Protein AF-V6AQ82-F1 (afdb_monomer_lite)

pLDDT: mean 84.29, std 7.42, range [42.88, 92.75]

Secondary structure (DSSP, 8-state):
--HHHHHHHHHHHHH---TT-EEEHHHHHHHHHHTT-S-TT--HHHHHHHHHHHHHTTSEEEEEEETTEEEEEESS-EEEEE-TTT--EEEEETTS-SB-TTT--B-

Radius of gyration: 13.46 Å; chains: 1; bounding box: 39×24×34 Å

Structure (mmCIF, N/CA/C/O backbone):
data_AF-V6AQ82-F1
#
_entry.id   AF-V6AQ82-F1
#
loop_
_atom_site.group_PDB
_atom_site.id
_atom_site.type_symbol
_atom_site.label_atom_id
_atom_site.label_alt_id
_atom_site.label_comp_id
_atom_site.label_asym_id
_atom_site.label_entity_id
_atom_site.label_seq_id
_atom_site.pdbx_PDB_ins_code
_atom_site.Cartn_x
_atom_site.Cartn_y
_atom_site.Cartn_z
_atom_site.occupancy
_atom_site.B_iso_or_equiv
_atom_site.auth_seq_id
_atom_site.auth_comp_id
_atom_site.auth_asym_id
_atom_site.auth_atom_id
_atom_site.pdbx_PDB_model_num
ATOM 1 N N . MET A 1 1 ? -8.302 13.861 -3.365 1.00 42.88 1 MET A N 1
ATOM 2 C CA . MET A 1 1 ? -7.414 12.894 -2.689 1.00 42.88 1 MET A CA 1
ATOM 3 C C . MET A 1 1 ? -7.508 11.600 -3.473 1.00 42.88 1 MET A C 1
ATOM 5 O O . MET A 1 1 ? -8.615 11.141 -3.716 1.00 42.88 1 MET A O 1
ATOM 9 N N . SER A 1 2 ? -6.384 11.170 -4.040 1.00 53.75 2 SER A N 1
ATOM 10 C CA . SER A 1 2 ? -6.288 10.274 -5.198 1.00 53.75 2 SER A CA 1
ATOM 11 C C . SER A 1 2 ? -6.778 8.855 -4.911 1.00 53.75 2 SER A C 1
ATOM 13 O O . SER A 1 2 ? -6.242 8.185 -4.030 1.00 53.75 2 SER A O 1
ATOM 15 N N . ASP A 1 3 ? -7.733 8.396 -5.721 1.00 67.88 3 ASP A N 1
ATOM 16 C CA . ASP A 1 3 ? -8.268 7.026 -5.795 1.00 67.88 3 ASP A CA 1
ATOM 17 C C . ASP A 1 3 ? -7.173 5.940 -5.719 1.00 67.88 3 ASP A C 1
ATOM 19 O O . ASP A 1 3 ? -7.315 4.918 -5.050 1.00 67.88 3 ASP A O 1
ATOM 23 N N . LEU A 1 4 ? -6.009 6.233 -6.297 1.00 80.19 4 LEU A N 1
ATOM 24 C CA . LEU A 1 4 ? -4.859 5.343 -6.374 1.00 80.19 4 LEU A CA 1
ATOM 25 C C . LEU A 1 4 ? -4.312 4.865 -5.020 1.00 80.19 4 LEU A C 1
ATOM 27 O O . LEU A 1 4 ? -4.017 3.684 -4.855 1.00 80.19 4 LEU A O 1
ATOM 31 N N . SER A 1 5 ? -4.216 5.741 -4.016 1.00 79.25 5 SER A N 1
ATOM 32 C CA . SER A 1 5 ? -3.727 5.343 -2.687 1.00 79.25 5 SER A CA 1
ATOM 33 C C . SER A 1 5 ? -4.666 4.332 -2.022 1.00 79.25 5 SER A C 1
ATOM 35 O O . SER A 1 5 ? -4.207 3.430 -1.326 1.00 79.25 5 SER A O 1
ATOM 37 N N . ASN A 1 6 ? -5.973 4.430 -2.278 1.00 79.56 6 ASN A N 1
ATOM 38 C CA . ASN A 1 6 ? -6.950 3.466 -1.776 1.00 79.56 6 ASN A CA 1
ATOM 39 C C . ASN A 1 6 ? -6.871 2.133 -2.520 1.00 79.56 6 ASN A C 1
ATOM 41 O O . ASN A 1 6 ? -7.001 1.077 -1.905 1.00 79.56 6 ASN A O 1
ATOM 45 N N . GLN A 1 7 ? -6.620 2.169 -3.827 1.00 86.00 7 GLN A N 1
ATOM 46 C CA . GLN A 1 7 ? -6.409 0.959 -4.616 1.00 86.00 7 GLN A CA 1
ATOM 47 C C . GLN A 1 7 ? -5.142 0.211 -4.181 1.00 86.00 7 GLN A C 1
ATOM 49 O O . GLN A 1 7 ? -5.185 -1.007 -4.013 1.00 86.00 7 GLN A O 1
ATOM 54 N N . ILE A 1 8 ? -4.047 0.931 -3.910 1.00 87.50 8 ILE A N 1
ATOM 55 C CA . ILE A 1 8 ? -2.831 0.354 -3.319 1.00 87.50 8 ILE A CA 1
ATOM 56 C C . ILE A 1 8 ? -3.166 -0.310 -1.980 1.00 87.50 8 ILE A C 1
ATOM 58 O O . ILE A 1 8 ? -2.852 -1.481 -1.778 1.00 87.50 8 ILE A O 1
ATOM 62 N N . ARG A 1 9 ? -3.867 0.405 -1.088 1.00 86.88 9 ARG A N 1
ATOM 63 C CA . ARG A 1 9 ? -4.301 -0.129 0.212 1.00 86.88 9 ARG A CA 1
ATOM 64 C C . ARG A 1 9 ? -5.133 -1.406 0.072 1.00 86.88 9 ARG A C 1
ATOM 66 O O . ARG A 1 9 ? -4.905 -2.359 0.811 1.00 86.88 9 ARG A O 1
ATOM 73 N N . LYS A 1 10 ? -6.046 -1.448 -0.899 1.00 88.25 10 LYS A N 1
ATOM 74 C CA . LYS A 1 10 ? -6.860 -2.629 -1.202 1.00 88.25 10 LYS A CA 1
ATOM 75 C C . LYS A 1 10 ? -6.004 -3.817 -1.644 1.00 88.25 10 LYS A C 1
ATOM 77 O O . LYS A 1 10 ? -6.172 -4.908 -1.117 1.00 88.25 10 LYS A O 1
ATOM 82 N N . ILE A 1 11 ? -5.065 -3.611 -2.569 1.00 89.62 11 ILE A N 1
ATOM 83 C CA . ILE A 1 11 ? -4.166 -4.675 -3.045 1.00 89.62 11 ILE A CA 1
ATOM 84 C C . ILE A 1 11 ? -3.308 -5.213 -1.898 1.00 89.62 11 ILE A C 1
ATOM 86 O O . ILE A 1 11 ? -3.145 -6.426 -1.769 1.00 89.62 11 ILE A O 1
ATOM 90 N N . ILE A 1 12 ? -2.792 -4.322 -1.049 1.00 88.62 12 ILE A N 1
ATOM 91 C CA . ILE A 1 12 ? -2.019 -4.709 0.133 1.00 88.62 12 ILE A CA 1
ATOM 92 C C . ILE A 1 12 ? -2.887 -5.534 1.088 1.00 88.62 12 ILE A C 1
ATOM 94 O O . ILE A 1 12 ? -2.445 -6.582 1.540 1.00 88.62 12 ILE A O 1
ATOM 98 N N . PHE A 1 13 ? -4.136 -5.142 1.337 1.00 89.12 13 PHE A N 1
ATOM 99 C CA . PHE A 1 13 ? -5.058 -5.932 2.158 1.00 89.12 13 PHE A CA 1
ATOM 100 C C . PHE A 1 13 ? -5.427 -7.292 1.533 1.00 89.12 13 PHE A C 1
ATOM 102 O O . PHE A 1 13 ? -5.594 -8.281 2.238 1.00 89.12 13 PHE A O 1
ATOM 109 N N . GLU A 1 14 ? -5.547 -7.390 0.212 1.00 88.62 14 GLU A N 1
ATOM 110 C CA . GLU A 1 14 ? -5.935 -8.650 -0.435 1.00 88.62 14 GLU A CA 1
ATOM 111 C C . GLU A 1 14 ? -4.765 -9.637 -0.579 1.00 88.62 14 GLU A C 1
ATOM 113 O O . GLU A 1 14 ? -4.972 -10.848 -0.498 1.00 88.62 14 GLU A O 1
ATOM 118 N N . LYS A 1 15 ? -3.538 -9.147 -0.807 1.00 88.62 15 LYS A N 1
ATOM 119 C CA . LYS A 1 15 ? -2.364 -9.989 -1.114 1.00 88.62 15 LYS A CA 1
ATOM 120 C C . LYS A 1 15 ? -1.280 -9.997 -0.038 1.00 88.62 15 LYS A C 1
ATOM 122 O O . LYS A 1 15 ? -0.541 -10.972 0.051 1.00 88.62 15 LYS A O 1
ATOM 127 N N . TYR A 1 16 ? -1.175 -8.933 0.751 1.00 87.50 16 TYR A N 1
ATOM 128 C CA . TYR A 1 16 ? -0.030 -8.648 1.622 1.00 87.50 16 TYR A CA 1
ATOM 129 C C . TYR A 1 16 ? -0.439 -8.267 3.050 1.00 87.50 16 TYR A C 1
ATOM 131 O O . TYR A 1 16 ? 0.322 -7.607 3.750 1.00 87.50 16 TYR A O 1
ATOM 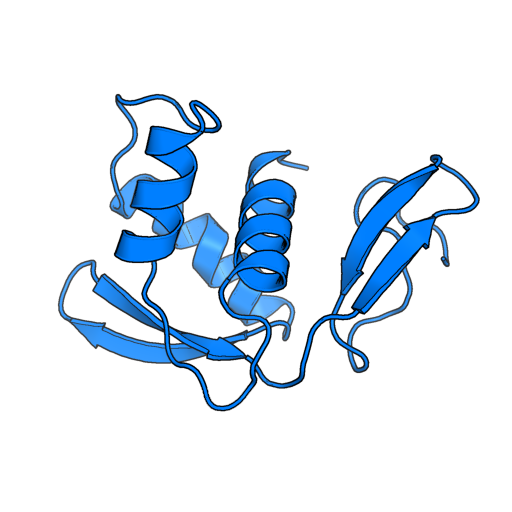139 N N . ASN A 1 17 ? -1.622 -8.693 3.506 1.00 87.75 17 ASN A N 1
ATOM 140 C CA . ASN A 1 17 ? -2.158 -8.358 4.833 1.00 87.75 17 ASN A CA 1
ATOM 141 C C . ASN A 1 17 ? -1.474 -9.076 6.006 1.00 87.75 17 ASN A C 1
ATOM 143 O O . ASN A 1 17 ? -1.986 -9.100 7.124 1.00 87.75 17 ASN A O 1
ATOM 147 N N . ASP A 1 18 ? -0.340 -9.711 5.747 1.00 86.44 18 ASP A N 1
ATOM 148 C CA . ASP A 1 18 ? 0.444 -10.398 6.752 1.00 86.44 18 ASP A CA 1
ATOM 149 C C . ASP A 1 18 ? 1.628 -9.502 7.137 1.00 86.44 18 ASP A C 1
ATOM 151 O O . ASP A 1 18 ? 2.446 -9.175 6.269 1.00 86.44 18 ASP A O 1
ATOM 155 N N . PRO A 1 19 ? 1.751 -9.101 8.417 1.00 84.31 19 PRO A N 1
ATOM 156 C CA . PRO A 1 19 ? 2.852 -8.282 8.876 1.00 84.31 19 PRO A CA 1
ATOM 157 C C . PRO A 1 19 ? 4.195 -8.950 8.656 1.00 84.31 19 PRO A C 1
ATOM 159 O O . PRO A 1 19 ? 5.149 -8.204 8.545 1.00 84.31 19 PRO A O 1
ATOM 162 N N . ASP A 1 20 ? 4.314 -10.277 8.553 1.00 85.88 20 ASP A N 1
ATOM 163 C CA . ASP A 1 20 ? 5.578 -10.961 8.262 1.00 85.88 20 ASP A CA 1
ATOM 164 C C . ASP A 1 20 ? 5.912 -11.074 6.777 1.00 85.88 20 ASP A C 1
ATOM 166 O O . ASP A 1 20 ? 7.073 -11.315 6.419 1.00 85.88 20 ASP A O 1
ATOM 170 N N . THR A 1 21 ? 4.942 -10.797 5.909 1.00 89.50 21 THR A N 1
ATOM 171 C CA . THR A 1 21 ? 5.163 -10.754 4.469 1.00 89.50 21 THR A CA 1
ATOM 172 C C . THR A 1 21 ? 5.804 -9.428 4.071 1.00 89.50 21 THR A C 1
ATOM 174 O O . THR A 1 21 ? 5.365 -8.338 4.436 1.00 89.50 21 THR A O 1
ATOM 177 N N . ARG A 1 22 ? 6.881 -9.528 3.292 1.00 90.62 22 ARG A N 1
ATOM 178 C CA . ARG A 1 22 ? 7.506 -8.392 2.612 1.00 90.62 22 ARG A CA 1
ATOM 179 C C . ARG A 1 22 ? 7.022 -8.348 1.172 1.00 90.62 22 ARG A C 1
ATOM 181 O O . ARG A 1 22 ? 6.900 -9.398 0.546 1.00 90.62 22 ARG A O 1
ATOM 188 N N . PHE A 1 23 ? 6.811 -7.151 0.657 1.00 92.19 23 PHE A N 1
ATOM 189 C CA . PHE A 1 23 ? 6.382 -6.917 -0.719 1.00 92.19 23 PHE A CA 1
ATOM 190 C C . PHE A 1 23 ? 7.133 -5.732 -1.302 1.00 92.19 23 PHE A C 1
ATOM 192 O O . PHE A 1 23 ? 7.750 -4.968 -0.557 1.00 92.19 23 PHE A O 1
ATOM 199 N N . THR A 1 24 ? 7.106 -5.578 -2.621 1.00 92.19 24 THR A N 1
ATOM 200 C CA . THR A 1 24 ? 7.727 -4.424 -3.280 1.00 92.19 24 THR A CA 1
ATOM 201 C C . THR A 1 24 ? 6.697 -3.522 -3.938 1.00 92.19 24 THR A C 1
ATOM 203 O O . THR A 1 24 ? 5.592 -3.954 -4.278 1.00 92.19 24 THR A O 1
ATOM 206 N N . ASN A 1 25 ? 7.061 -2.254 -4.135 1.00 91.19 25 ASN A N 1
ATOM 207 C CA . ASN A 1 25 ? 6.291 -1.354 -4.996 1.00 91.19 25 ASN A CA 1
ATOM 208 C C . ASN A 1 25 ? 6.099 -1.945 -6.399 1.00 91.19 25 ASN A C 1
ATOM 210 O O . ASN A 1 25 ? 5.005 -1.815 -6.936 1.00 91.19 25 ASN A O 1
ATOM 214 N N . ASP A 1 26 ? 7.101 -2.630 -6.961 1.00 90.25 26 ASP A N 1
ATOM 215 C CA . ASP A 1 26 ? 6.998 -3.278 -8.276 1.00 90.25 26 ASP A CA 1
ATOM 216 C C . ASP A 1 26 ? 5.874 -4.316 -8.335 1.00 90.25 26 ASP A C 1
ATOM 218 O O . ASP A 1 26 ? 5.089 -4.329 -9.282 1.00 90.25 26 ASP A O 1
ATOM 222 N N . GLU A 1 27 ? 5.758 -5.178 -7.320 1.00 91.50 27 GLU A N 1
ATOM 223 C CA . GLU A 1 27 ? 4.703 -6.192 -7.291 1.00 91.50 27 GLU A CA 1
ATOM 224 C C . GLU A 1 27 ? 3.314 -5.551 -7.185 1.00 91.50 27 GLU A C 1
ATOM 226 O O . GLU A 1 27 ? 2.391 -5.922 -7.914 1.00 91.50 27 GLU A O 1
ATOM 231 N N . VAL A 1 28 ? 3.165 -4.551 -6.311 1.00 91.38 28 VAL A N 1
ATOM 232 C CA . VAL A 1 28 ? 1.907 -3.807 -6.162 1.00 91.38 28 VAL A CA 1
ATOM 233 C C . VAL A 1 28 ? 1.564 -3.069 -7.457 1.00 91.38 28 VAL A C 1
ATOM 235 O O . VAL A 1 28 ? 0.415 -3.098 -7.902 1.00 91.38 28 VAL A O 1
ATOM 238 N N . PHE A 1 29 ? 2.554 -2.448 -8.095 1.00 90.19 29 PHE A N 1
ATOM 239 C CA . PHE A 1 29 ? 2.388 -1.726 -9.348 1.00 90.19 29 PHE A CA 1
ATOM 240 C C . PHE A 1 29 ? 2.011 -2.650 -10.506 1.00 90.19 29 PHE A C 1
ATOM 242 O O . PHE A 1 29 ? 1.092 -2.343 -11.264 1.00 90.19 29 PHE A O 1
ATOM 249 N N . ALA A 1 30 ? 2.626 -3.830 -10.592 1.00 90.19 30 ALA A N 1
ATOM 250 C CA . ALA A 1 30 ? 2.254 -4.846 -11.567 1.00 90.19 30 ALA A CA 1
ATOM 251 C C . ALA A 1 30 ? 0.789 -5.278 -11.397 1.00 90.19 30 ALA A C 1
ATOM 253 O O . ALA A 1 30 ? 0.067 -5.406 -12.386 1.00 90.19 30 ALA A O 1
ATOM 254 N N . VAL A 1 31 ? 0.314 -5.448 -10.158 1.00 90.44 31 VAL A N 1
ATOM 255 C CA . VAL A 1 31 ? -1.097 -5.773 -9.885 1.00 90.44 31 VAL A CA 1
ATOM 256 C C . VAL A 1 31 ? -2.022 -4.611 -10.266 1.00 90.44 31 VAL A C 1
ATOM 258 O O . VAL A 1 31 ? -3.075 -4.844 -10.861 1.00 90.44 31 VAL A O 1
ATOM 261 N N . LEU A 1 32 ? -1.636 -3.361 -9.989 1.00 89.25 32 LEU A N 1
ATOM 262 C CA . LEU A 1 32 ? -2.390 -2.179 -10.425 1.00 89.25 32 LEU A CA 1
ATOM 263 C C . LEU A 1 32 ? -2.524 -2.131 -11.956 1.00 89.25 32 LEU A C 1
ATOM 265 O O . LEU A 1 32 ? -3.625 -1.939 -12.477 1.00 89.25 32 LEU A O 1
ATOM 269 N N . GLN A 1 33 ? -1.429 -2.355 -12.685 1.00 87.94 33 GLN A N 1
ATOM 270 C CA . GLN A 1 33 ? -1.439 -2.381 -14.149 1.00 87.94 33 GLN A CA 1
ATOM 271 C C . GLN A 1 33 ? -2.281 -3.540 -14.700 1.00 87.94 33 GLN A C 1
ATOM 273 O O . GLN A 1 33 ? -3.050 -3.350 -15.643 1.00 87.94 33 GLN A O 1
ATOM 278 N N . GLN A 1 34 ? -2.180 -4.733 -14.103 1.00 87.50 34 GLN A N 1
ATOM 279 C CA . GLN A 1 34 ? -2.978 -5.903 -14.492 1.00 87.50 34 GLN A CA 1
ATOM 280 C C . GLN A 1 34 ? -4.479 -5.663 -14.315 1.00 87.50 34 GLN A C 1
ATOM 282 O O . GLN A 1 34 ? -5.274 -6.075 -15.159 1.00 87.50 34 GLN A O 1
ATOM 287 N N . ASN A 1 35 ? -4.862 -4.950 -13.257 1.00 85.94 35 ASN A N 1
ATOM 288 C CA . ASN A 1 35 ? -6.253 -4.612 -12.977 1.00 85.94 35 ASN A CA 1
ATOM 289 C C . ASN A 1 35 ? -6.759 -3.384 -13.768 1.00 85.94 35 ASN A C 1
ATOM 291 O O . ASN A 1 35 ? -7.897 -2.971 -13.559 1.00 85.94 35 ASN A O 1
ATOM 295 N N . ASN A 1 36 ? -5.949 -2.805 -14.672 1.00 84.00 36 ASN A N 1
ATOM 296 C CA . ASN A 1 36 ? -6.224 -1.542 -15.386 1.00 84.00 36 ASN A CA 1
ATOM 297 C C . ASN A 1 36 ? -6.650 -0.399 -14.444 1.00 84.00 36 ASN A C 1
ATOM 299 O O . ASN A 1 36 ? -7.498 0.427 -14.777 1.00 84.00 36 ASN A O 1
ATOM 303 N N . LEU A 1 37 ? -6.075 -0.394 -13.244 1.00 82.69 37 LEU A N 1
ATOM 304 C CA . LEU A 1 37 ? -6.342 0.569 -12.180 1.00 82.69 37 LEU A CA 1
ATOM 305 C C . LEU A 1 37 ? -5.478 1.835 -12.308 1.00 82.69 37 LEU A C 1
ATOM 307 O O . LEU A 1 37 ? -5.833 2.900 -11.807 1.00 82.69 37 LEU A O 1
ATOM 311 N N . VAL A 1 38 ? -4.367 1.712 -13.033 1.00 82.94 38 VAL A N 1
ATOM 312 C CA . VAL A 1 38 ? -3.437 2.781 -13.400 1.00 82.94 38 VAL A CA 1
ATOM 313 C C . VAL A 1 38 ? -3.229 2.794 -14.907 1.00 82.94 38 VAL A C 1
ATOM 315 O O . VAL A 1 38 ? -3.383 1.767 -15.576 1.00 82.94 38 VAL A O 1
ATOM 318 N N . ASP A 1 39 ? -2.858 3.955 -15.444 1.00 80.56 39 ASP A N 1
ATOM 319 C CA . ASP A 1 39 ? -2.464 4.062 -16.843 1.00 80.56 39 ASP A CA 1
ATOM 320 C C . ASP A 1 39 ? -1.176 3.258 -17.092 1.00 80.56 39 ASP A C 1
ATOM 322 O O . ASP A 1 39 ? -0.242 3.283 -16.291 1.00 80.56 39 ASP A O 1
ATOM 326 N N . LYS A 1 40 ? -1.117 2.538 -18.215 1.00 78.00 40 LYS A N 1
ATOM 327 C CA . LYS A 1 40 ? 0.058 1.736 -18.597 1.00 78.00 40 LYS A CA 1
ATOM 328 C C . LYS A 1 40 ? 1.269 2.593 -18.969 1.00 78.00 40 LYS A C 1
ATOM 330 O O . LYS A 1 40 ? 2.362 2.052 -19.094 1.00 78.00 40 LYS A O 1
ATOM 335 N N . SER A 1 41 ? 1.067 3.891 -19.186 1.00 82.94 41 SER A N 1
ATOM 336 C CA . SER A 1 41 ? 2.136 4.866 -19.404 1.00 82.94 41 SER A CA 1
ATOM 337 C C . SER A 1 41 ? 2.861 5.273 -18.123 1.00 82.94 41 SER A C 1
ATOM 339 O O . SER A 1 41 ? 3.967 5.798 -18.225 1.00 82.94 41 SER A O 1
ATOM 341 N N . LEU A 1 42 ? 2.273 5.021 -16.946 1.00 84.88 42 LEU A N 1
ATOM 342 C CA . LEU A 1 42 ? 2.929 5.300 -15.673 1.00 84.88 42 LEU A CA 1
ATOM 343 C C . LEU A 1 42 ? 4.115 4.361 -15.476 1.00 84.88 42 LEU A C 1
ATOM 345 O O . LEU A 1 42 ? 4.072 3.181 -15.845 1.00 84.88 42 LEU A O 1
ATOM 349 N N . ILE A 1 43 ? 5.157 4.892 -14.854 1.00 87.31 43 ILE A N 1
ATOM 350 C CA . ILE A 1 43 ? 6.325 4.133 -14.422 1.00 87.31 43 ILE A CA 1
ATOM 351 C C . ILE A 1 43 ? 6.392 4.098 -12.897 1.00 87.31 43 ILE A C 1
ATOM 353 O O . ILE A 1 43 ? 5.679 4.818 -12.200 1.00 87.31 43 ILE A O 1
ATOM 357 N N . ILE A 1 44 ? 7.250 3.231 -12.365 1.00 85.75 44 ILE A N 1
ATOM 358 C CA . ILE A 1 44 ? 7.399 3.061 -10.917 1.00 85.75 44 ILE A CA 1
ATOM 359 C C . ILE A 1 44 ? 7.813 4.366 -10.213 1.00 85.75 44 ILE A C 1
ATOM 361 O O . ILE A 1 44 ? 7.371 4.616 -9.094 1.00 85.75 44 ILE A O 1
ATOM 365 N N . ASP A 1 45 ? 8.570 5.227 -10.897 1.00 85.56 45 ASP A N 1
ATOM 366 C CA . ASP A 1 45 ? 9.006 6.531 -10.383 1.00 85.56 45 ASP A CA 1
ATOM 367 C C . ASP A 1 45 ? 7.817 7.471 -10.125 1.00 85.56 45 ASP A C 1
ATOM 369 O O . ASP A 1 45 ? 7.797 8.194 -9.133 1.00 85.56 45 ASP A O 1
ATOM 373 N N . ASP A 1 46 ? 6.767 7.409 -10.953 1.00 86.31 46 ASP A N 1
ATOM 374 C CA . ASP A 1 46 ? 5.540 8.191 -10.734 1.00 86.31 46 ASP A CA 1
ATOM 375 C C . ASP A 1 46 ? 4.776 7.716 -9.486 1.00 86.31 46 ASP A C 1
ATOM 377 O O . ASP A 1 46 ? 3.983 8.452 -8.894 1.00 86.31 46 ASP A O 1
ATOM 381 N N . MET A 1 47 ? 5.004 6.465 -9.081 1.00 86.25 47 MET A N 1
ATOM 382 C CA . MET A 1 47 ? 4.322 5.821 -7.964 1.00 86.25 47 MET A CA 1
ATOM 383 C C . MET A 1 47 ? 5.046 6.006 -6.632 1.00 86.25 47 MET A C 1
ATOM 385 O O . MET A 1 47 ? 4.407 5.896 -5.583 1.00 86.25 47 MET A O 1
ATOM 389 N N . GLU A 1 48 ? 6.347 6.295 -6.651 1.00 86.06 48 GLU A N 1
ATOM 390 C CA . GLU A 1 48 ? 7.174 6.531 -5.463 1.00 86.06 48 GLU A CA 1
ATOM 391 C C . GLU A 1 48 ? 6.511 7.480 -4.442 1.00 86.06 48 GLU A C 1
ATOM 393 O O . GLU A 1 48 ? 6.290 7.046 -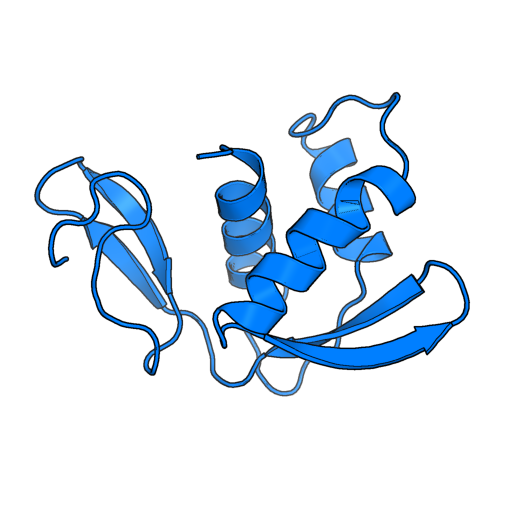3.305 1.00 86.06 48 GLU A O 1
ATOM 398 N N . PRO A 1 49 ? 6.035 8.691 -4.812 1.00 87.50 49 PRO A N 1
ATOM 399 C CA . PRO A 1 49 ? 5.385 9.587 -3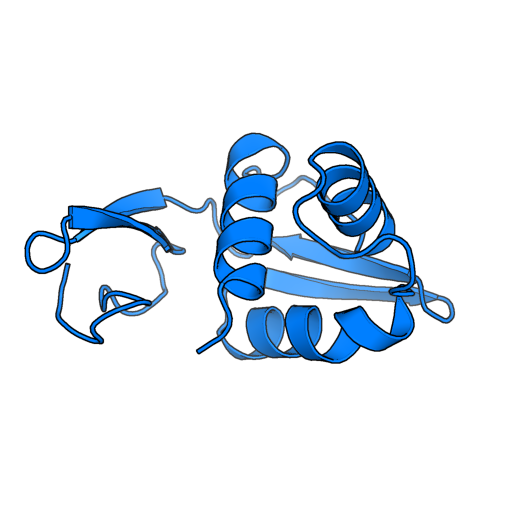.853 1.00 87.50 49 PRO A CA 1
ATOM 400 C C . PRO A 1 49 ? 4.101 9.000 -3.247 1.00 87.50 49 PRO A C 1
ATOM 402 O O . PRO A 1 49 ? 3.724 9.344 -2.124 1.00 87.50 49 PRO A O 1
ATOM 405 N N . HIS A 1 50 ? 3.399 8.097 -3.939 1.00 87.38 50 HIS A N 1
ATOM 406 C CA . HIS A 1 50 ? 2.226 7.427 -3.374 1.00 87.38 50 HIS A CA 1
ATOM 407 C C . HIS A 1 50 ? 2.617 6.426 -2.281 1.00 87.38 50 HIS A C 1
ATOM 409 O O . HIS A 1 50 ? 1.964 6.387 -1.236 1.00 87.38 50 HIS A O 1
ATOM 415 N N . PHE A 1 51 ? 3.683 5.650 -2.491 1.00 87.94 51 PHE A N 1
ATOM 416 C CA . PHE A 1 51 ? 4.193 4.712 -1.489 1.00 87.94 51 PHE A CA 1
ATOM 417 C C . PHE A 1 51 ? 4.831 5.435 -0.295 1.00 87.94 51 PHE A C 1
ATOM 419 O O . PHE A 1 51 ? 4.598 5.042 0.851 1.00 87.94 51 PHE A O 1
ATOM 426 N N . GLU A 1 52 ? 5.555 6.530 -0.526 1.00 87.12 52 GLU A N 1
ATOM 427 C CA . GLU A 1 52 ? 6.113 7.367 0.543 1.00 87.12 52 GLU A CA 1
ATOM 428 C C . GLU A 1 52 ? 5.029 7.981 1.433 1.00 87.12 52 GLU A C 1
ATOM 430 O O . GLU A 1 52 ? 5.161 7.990 2.660 1.00 87.12 52 GLU A O 1
ATOM 435 N N . ASN A 1 53 ? 3.920 8.436 0.842 1.00 86.44 53 ASN A N 1
ATOM 436 C CA . ASN A 1 53 ? 2.779 8.952 1.599 1.00 86.44 53 ASN A CA 1
ATOM 437 C C . ASN A 1 53 ? 2.138 7.872 2.487 1.00 86.44 53 ASN A C 1
ATOM 439 O O . ASN A 1 53 ? 1.767 8.154 3.625 1.00 86.44 53 ASN A O 1
ATOM 443 N N . LEU A 1 54 ? 2.040 6.628 2.003 1.00 85.88 54 LEU A N 1
ATOM 444 C CA . LEU A 1 54 ? 1.543 5.495 2.796 1.00 85.88 54 LEU A CA 1
ATOM 445 C C . LEU A 1 54 ? 2.513 5.099 3.920 1.00 85.88 54 LEU A C 1
ATOM 447 O O . LEU A 1 54 ? 2.081 4.680 4.993 1.00 85.88 54 LEU A O 1
ATOM 451 N N . CYS A 1 55 ? 3.820 5.261 3.705 1.00 87.00 55 CYS A N 1
ATOM 452 C CA . CYS A 1 55 ? 4.802 5.073 4.771 1.00 87.00 55 CYS A CA 1
ATOM 453 C C . CYS A 1 55 ? 4.699 6.178 5.826 1.00 87.00 55 CYS A C 1
ATOM 455 O O . CYS A 1 55 ? 4.679 5.904 7.024 1.00 87.00 55 CYS A O 1
ATOM 457 N N . SER A 1 56 ? 4.566 7.426 5.375 1.00 83.56 56 SER A N 1
ATOM 458 C CA . SER A 1 56 ? 4.401 8.601 6.234 1.00 83.56 56 SER A CA 1
ATOM 459 C C . SER A 1 56 ? 3.107 8.561 7.049 1.00 83.56 56 SER A C 1
ATOM 461 O O . SER A 1 56 ? 3.068 9.112 8.146 1.00 83.56 56 SER A O 1
ATOM 463 N N . SER A 1 57 ? 2.060 7.881 6.562 1.00 79.75 57 SER A N 1
ATOM 464 C CA . SER A 1 57 ? 0.815 7.684 7.318 1.00 79.75 57 SER A CA 1
ATOM 465 C C . SER A 1 57 ? 0.925 6.630 8.426 1.00 79.75 57 SER A C 1
ATOM 467 O O . SER A 1 57 ? -0.027 6.443 9.177 1.00 79.75 57 SER A O 1
ATOM 469 N N . GLY A 1 58 ? 2.057 5.925 8.536 1.00 81.19 58 GLY A N 1
ATOM 470 C CA . GLY A 1 58 ? 2.259 4.873 9.535 1.00 81.19 58 GLY A CA 1
ATOM 471 C C . GLY A 1 58 ? 1.568 3.546 9.204 1.00 81.19 58 GLY A C 1
ATOM 472 O O . GLY A 1 58 ? 1.500 2.662 10.053 1.00 81.19 58 GLY A O 1
ATOM 473 N N . MET A 1 59 ? 1.068 3.375 7.977 1.00 84.25 59 MET A N 1
ATOM 474 C CA . MET A 1 59 ? 0.433 2.129 7.533 1.00 84.25 59 MET A CA 1
ATOM 475 C C . MET A 1 59 ? 1.467 1.017 7.302 1.00 84.25 59 MET A C 1
ATOM 477 O O . MET A 1 59 ? 1.286 -0.135 7.701 1.00 84.25 59 MET A O 1
ATOM 481 N N . MET A 1 60 ? 2.571 1.363 6.646 1.00 88.75 60 MET A N 1
ATOM 482 C CA . MET A 1 60 ? 3.650 0.444 6.297 1.00 88.75 60 MET A CA 1
ATOM 483 C C . MET A 1 60 ? 4.998 1.125 6.490 1.00 88.75 60 MET A C 1
ATOM 485 O O . MET A 1 60 ? 5.076 2.342 6.631 1.00 88.75 60 MET A O 1
ATOM 489 N N . ARG A 1 61 ? 6.074 0.347 6.482 1.00 89.62 61 ARG A N 1
ATOM 490 C CA . ARG A 1 61 ? 7.436 0.880 6.506 1.00 89.62 61 ARG A CA 1
ATOM 491 C C . ARG A 1 61 ? 8.233 0.371 5.332 1.00 89.62 61 ARG A C 1
ATOM 493 O O . ARG A 1 61 ? 8.132 -0.802 4.972 1.00 89.62 61 ARG A O 1
ATOM 500 N N . ASN A 1 62 ? 9.079 1.243 4.809 1.00 91.25 62 ASN A N 1
ATOM 501 C CA . ASN A 1 62 ? 10.163 0.839 3.938 1.00 91.25 62 ASN A CA 1
ATOM 502 C C . ASN A 1 62 ? 11.228 0.109 4.779 1.00 91.25 62 ASN A C 1
ATOM 504 O O . ASN A 1 62 ? 11.663 0.614 5.815 1.00 91.25 62 ASN A O 1
ATOM 508 N N . ILE A 1 63 ? 11.592 -1.107 4.370 1.00 91.00 63 ILE A N 1
ATOM 509 C CA . ILE A 1 63 ? 12.619 -1.930 5.026 1.00 91.00 63 ILE A CA 1
ATOM 510 C C . ILE A 1 63 ? 13.932 -1.971 4.238 1.00 91.00 63 ILE A C 1
ATOM 512 O O . ILE A 1 63 ? 14.969 -2.299 4.811 1.00 91.00 63 ILE A O 1
ATOM 516 N N . ALA A 1 64 ? 13.884 -1.686 2.937 1.00 90.81 64 ALA A N 1
ATOM 517 C CA . ALA A 1 64 ? 15.035 -1.630 2.050 1.00 90.81 64 ALA A CA 1
ATOM 518 C C . ALA A 1 64 ? 14.663 -0.908 0.747 1.00 90.81 64 ALA A C 1
ATOM 520 O O . ALA A 1 64 ? 13.502 -0.891 0.338 1.00 90.81 64 ALA A O 1
ATOM 521 N N . GLN A 1 65 ? 15.669 -0.400 0.044 1.00 87.56 65 GLN A N 1
ATOM 522 C CA . GLN A 1 65 ? 15.534 0.163 -1.296 1.00 87.56 65 GLN A CA 1
ATOM 523 C C . GLN A 1 65 ? 16.742 -0.235 -2.147 1.00 87.56 65 GLN A C 1
ATOM 525 O O . GLN A 1 65 ? 17.865 -0.305 -1.648 1.00 87.56 65 GLN A O 1
ATOM 530 N N . ASN A 1 66 ? 16.506 -0.497 -3.429 1.00 89.06 66 ASN A N 1
ATOM 531 C CA . ASN A 1 66 ? 17.527 -0.748 -4.435 1.00 89.06 66 ASN A CA 1
ATOM 532 C C . ASN A 1 66 ? 17.079 -0.087 -5.739 1.00 89.06 66 ASN A C 1
ATOM 534 O O . ASN A 1 66 ? 16.162 -0.576 -6.397 1.00 89.06 66 ASN A O 1
ATOM 538 N N . PHE A 1 67 ? 17.722 1.026 -6.094 1.00 85.56 67 PHE A N 1
ATOM 539 C CA . PHE A 1 67 ? 17.258 1.925 -7.153 1.00 85.56 67 PHE A CA 1
ATOM 540 C C . PHE A 1 67 ? 15.801 2.354 -6.913 1.00 85.56 67 PHE A C 1
ATOM 542 O O . PHE A 1 67 ? 15.499 2.964 -5.887 1.00 85.56 67 PHE A O 1
ATOM 549 N N . THR A 1 68 ? 14.915 2.018 -7.844 1.00 85.19 68 THR A N 1
ATOM 550 C CA . THR A 1 68 ? 13.492 2.350 -7.829 1.00 85.19 68 THR A CA 1
ATOM 551 C C . THR A 1 68 ? 12.658 1.288 -7.109 1.00 85.19 68 THR A C 1
ATOM 553 O O . THR A 1 68 ? 11.537 1.564 -6.689 1.00 85.19 68 THR A O 1
ATOM 556 N N . THR A 1 69 ? 13.207 0.088 -6.890 1.00 89.75 69 THR A N 1
ATOM 557 C CA . THR A 1 69 ? 12.545 -0.973 -6.128 1.00 89.75 69 THR A CA 1
ATOM 558 C C . THR A 1 69 ? 12.6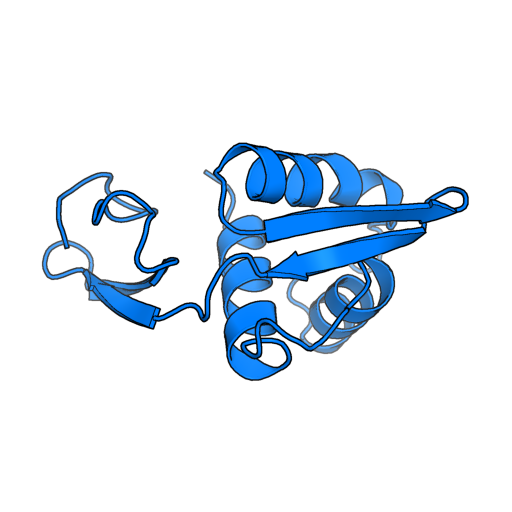58 -0.688 -4.636 1.00 89.75 69 THR A C 1
ATOM 560 O O . THR A 1 69 ? 13.750 -0.640 -4.063 1.00 89.75 69 THR A O 1
ATOM 563 N N . GLN A 1 70 ? 11.512 -0.556 -3.983 1.00 91.81 70 GLN A N 1
ATOM 564 C CA . GLN A 1 70 ? 11.387 -0.359 -2.546 1.00 91.81 70 GLN A CA 1
ATOM 565 C C . GLN A 1 70 ? 10.698 -1.577 -1.932 1.00 91.81 70 GLN A C 1
ATOM 567 O O . GLN A 1 70 ? 9.655 -2.020 -2.413 1.00 91.81 70 GLN A O 1
ATOM 572 N N . TRP A 1 71 ? 11.280 -2.124 -0.865 1.00 92.75 71 TRP A N 1
ATOM 573 C CA . TRP A 1 71 ? 10.681 -3.198 -0.081 1.00 92.75 71 TRP A CA 1
ATOM 574 C C . TRP A 1 71 ? 9.920 -2.614 1.093 1.00 92.75 71 TRP A C 1
ATOM 576 O O . TRP A 1 71 ? 10.462 -1.836 1.881 1.00 92.75 71 TRP A O 1
ATOM 586 N N . PHE A 1 72 ? 8.692 -3.079 1.260 1.00 92.38 72 PHE A N 1
ATOM 587 C CA . PHE A 1 72 ? 7.803 -2.683 2.332 1.00 92.38 72 PHE A CA 1
ATOM 588 C C . PHE A 1 72 ? 7.425 -3.871 3.203 1.00 92.38 72 PHE A C 1
ATOM 590 O O . PHE A 1 72 ? 7.414 -5.029 2.776 1.00 92.38 72 PHE A O 1
ATOM 597 N N . LYS A 1 73 ? 7.114 -3.553 4.456 1.00 91.94 73 LYS A N 1
ATOM 598 C CA . LYS A 1 73 ? 6.536 -4.469 5.437 1.00 91.94 73 LYS A CA 1
ATOM 599 C C . LYS A 1 73 ? 5.437 -3.715 6.180 1.00 91.94 73 LYS A C 1
ATOM 601 O O . LYS A 1 73 ? 5.635 -2.550 6.541 1.00 91.94 73 LYS A O 1
ATOM 606 N N . LEU A 1 74 ? 4.294 -4.356 6.400 1.00 90.50 74 LEU A N 1
ATOM 607 C CA . LEU A 1 74 ? 3.245 -3.778 7.238 1.00 90.50 74 LEU A CA 1
ATOM 608 C C . LEU A 1 74 ? 3.731 -3.666 8.689 1.00 90.50 74 LEU A C 1
ATOM 610 O O . LEU A 1 74 ? 4.537 -4.475 9.155 1.00 90.50 74 LEU A O 1
ATOM 614 N N . PHE A 1 75 ? 3.249 -2.650 9.403 1.00 85.62 75 PHE A N 1
ATOM 615 C CA . PHE A 1 75 ? 3.427 -2.593 10.857 1.00 85.62 75 PHE A CA 1
ATOM 616 C C . PHE A 1 75 ? 2.507 -3.593 11.551 1.00 85.62 75 PHE A C 1
ATOM 618 O O . PHE A 1 75 ? 2.939 -4.349 12.416 1.00 85.62 75 PHE A O 1
ATOM 625 N N . GLU A 1 76 ? 1.249 -3.601 11.1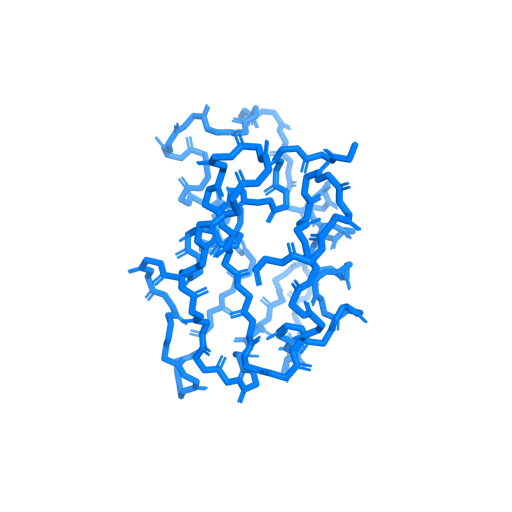26 1.00 87.88 76 GLU A N 1
ATOM 626 C CA . GLU A 1 76 ? 0.185 -4.452 11.631 1.00 87.88 76 GLU A CA 1
ATOM 627 C C . GLU A 1 76 ? -0.713 -4.870 10.459 1.00 87.88 76 GLU A C 1
ATOM 629 O O . GLU A 1 76 ? -0.755 -4.158 9.448 1.00 87.88 76 GLU A O 1
ATOM 634 N N . PRO A 1 77 ? -1.456 -5.985 10.580 1.00 87.69 77 PRO A N 1
ATOM 635 C CA . PRO A 1 77 ? -2.505 -6.313 9.628 1.00 87.69 77 PRO A CA 1
ATOM 636 C C . PRO A 1 77 ? -3.494 -5.150 9.490 1.00 87.69 77 PRO A C 1
ATOM 638 O O . PRO A 1 77 ? -3.900 -4.526 10.476 1.00 87.69 77 PRO A O 1
ATOM 641 N N . LEU A 1 78 ? -3.896 -4.885 8.258 1.00 88.31 78 LEU A N 1
ATOM 642 C CA . LEU A 1 78 ? -4.955 -3.954 7.918 1.00 88.31 78 LEU A CA 1
ATOM 643 C C . LEU A 1 78 ? -6.318 -4.592 8.203 1.00 88.31 78 LEU A C 1
ATOM 645 O O . LEU A 1 78 ? -6.536 -5.791 8.001 1.00 88.31 78 LEU A O 1
ATOM 649 N N . GLU A 1 79 ? -7.256 -3.755 8.625 1.00 86.06 79 GLU A N 1
ATOM 650 C CA . GLU A 1 79 ? -8.658 -4.094 8.809 1.00 86.06 79 GLU A CA 1
ATOM 651 C C . GLU A 1 79 ? -9.508 -3.384 7.759 1.00 86.06 79 GLU A C 1
ATOM 653 O O . GLU A 1 79 ? -9.336 -2.193 7.480 1.00 86.06 79 GLU A O 1
ATOM 658 N N . GLU A 1 80 ? -10.468 -4.116 7.201 1.00 87.12 80 GLU A N 1
ATOM 659 C CA . GLU A 1 80 ? -11.503 -3.535 6.361 1.00 87.12 80 GLU A CA 1
ATOM 660 C C . GLU A 1 80 ? -12.600 -2.931 7.248 1.00 87.12 80 GLU A C 1
ATOM 662 O O . GLU A 1 80 ? -13.320 -3.638 7.955 1.00 87.12 80 GLU A O 1
ATOM 667 N N . LYS A 1 81 ? -12.752 -1.607 7.191 1.00 84.69 81 LYS A N 1
ATOM 668 C CA . LYS A 1 81 ? -13.804 -0.865 7.888 1.00 84.69 81 LYS A CA 1
ATOM 669 C C . LYS A 1 81 ? -14.657 -0.095 6.891 1.00 84.69 81 LYS A C 1
ATOM 671 O O . LYS A 1 81 ? -14.170 0.720 6.103 1.00 84.69 81 LYS A O 1
ATOM 676 N N . LYS A 1 82 ? -15.967 -0.320 6.931 1.00 84.00 82 LYS A N 1
ATOM 677 C CA . LYS A 1 82 ? -16.917 0.402 6.083 1.00 84.00 82 LYS A CA 1
ATOM 678 C C . LYS A 1 82 ? -17.344 1.695 6.768 1.00 84.00 82 LYS A C 1
ATOM 680 O O . LYS A 1 82 ? -17.875 1.658 7.870 1.00 84.00 82 LYS A O 1
ATOM 685 N N . CYS A 1 83 ? -17.160 2.832 6.103 1.00 84.00 83 CYS A N 1
ATOM 686 C CA . CYS A 1 83 ? -17.590 4.112 6.656 1.00 84.00 83 CYS A CA 1
ATOM 687 C C . CYS A 1 83 ? -19.117 4.239 6.624 1.00 84.00 83 CYS A C 1
ATOM 689 O O . CYS A 1 83 ? -19.728 4.167 5.556 1.00 84.00 83 CYS A O 1
ATOM 691 N N . SER A 1 84 ? -19.724 4.526 7.775 1.00 83.31 84 SER A N 1
ATOM 692 C CA . SER A 1 84 ? -21.172 4.746 7.896 1.00 83.31 84 SER A CA 1
ATOM 693 C C . SER A 1 84 ? -21.667 5.997 7.154 1.00 83.31 84 SER A C 1
ATOM 695 O O . SER A 1 84 ? -22.832 6.069 6.778 1.00 83.31 84 SER A O 1
ATOM 697 N N . SER A 1 85 ? -20.793 6.983 6.918 1.00 84.19 85 SER A N 1
ATOM 698 C CA . SER A 1 85 ? -21.168 8.249 6.268 1.00 84.19 85 SER A CA 1
ATOM 699 C C . SER A 1 85 ? -21.142 8.203 4.741 1.00 84.19 85 SER A C 1
ATOM 701 O O . SER A 1 85 ? -22.027 8.769 4.109 1.00 84.19 85 SER A O 1
ATOM 703 N N . CYS A 1 86 ? -20.124 7.585 4.136 1.00 82.81 86 CYS A N 1
ATOM 704 C CA . CYS A 1 86 ? -19.981 7.529 2.674 1.00 82.81 86 CYS A CA 1
ATOM 705 C C . CYS A 1 86 ? -20.189 6.126 2.088 1.00 82.81 86 CYS A C 1
ATOM 707 O O . CYS A 1 86 ? -20.221 5.978 0.872 1.00 82.81 86 CYS A O 1
ATOM 709 N N . GLY A 1 87 ? -20.304 5.092 2.926 1.00 79.62 87 GLY A N 1
ATOM 710 C CA . GLY A 1 87 ? -20.483 3.705 2.494 1.00 79.62 87 GLY A CA 1
ATOM 711 C C . GLY A 1 87 ? -19.236 3.048 1.893 1.00 79.62 87 GLY A C 1
ATOM 712 O O . GLY A 1 87 ? -19.303 1.870 1.546 1.00 79.62 87 GLY A O 1
ATOM 713 N N . MET A 1 88 ? -18.115 3.769 1.787 1.00 81.69 88 MET A N 1
ATOM 714 C CA . MET A 1 88 ? -16.870 3.265 1.202 1.00 81.69 88 MET A CA 1
ATOM 715 C C . MET A 1 88 ? -16.125 2.331 2.159 1.00 81.69 88 MET A C 1
ATOM 717 O O . MET A 1 88 ? -16.139 2.525 3.380 1.00 81.69 88 MET A O 1
ATOM 721 N N . GLN A 1 89 ? -15.439 1.344 1.584 1.00 83.94 89 GLN A N 1
ATOM 722 C CA . GLN A 1 89 ? -14.500 0.477 2.292 1.00 83.94 89 GLN A CA 1
ATOM 723 C C . GLN A 1 89 ? -13.189 1.230 2.532 1.00 83.94 89 GLN A C 1
ATOM 725 O O . GLN A 1 89 ? -12.634 1.843 1.619 1.00 83.94 89 GLN A O 1
ATOM 730 N N . ASN A 1 90 ? -12.710 1.198 3.770 1.00 84.50 90 ASN A N 1
ATOM 731 C CA . ASN A 1 90 ? -11.435 1.764 4.182 1.00 84.50 90 ASN A CA 1
ATOM 732 C C . ASN A 1 90 ? -10.571 0.615 4.685 1.00 84.50 90 ASN A C 1
ATOM 734 O O . ASN A 1 90 ? -11.034 -0.200 5.477 1.00 84.50 90 ASN A O 1
ATOM 738 N N . PHE A 1 91 ? -9.326 0.575 4.233 1.00 86.50 91 PHE A N 1
ATOM 739 C CA . PHE A 1 91 ? -8.338 -0.394 4.687 1.00 86.50 91 PHE A CA 1
ATOM 740 C C . PHE A 1 91 ? -7.338 0.366 5.557 1.00 86.50 91 PHE A C 1
ATOM 742 O O . PHE A 1 91 ? -6.517 1.136 5.043 1.00 86.50 91 PHE A O 1
ATOM 749 N N . LEU A 1 92 ? -7.487 0.220 6.871 1.00 83.81 92 LEU A N 1
ATOM 750 C CA . LEU A 1 92 ? -6.735 0.962 7.885 1.00 83.81 92 LEU A CA 1
ATOM 751 C C . LEU A 1 92 ? -6.013 -0.016 8.803 1.00 83.81 92 LEU A C 1
ATOM 753 O O . LEU A 1 92 ? -6.546 -1.086 9.096 1.00 83.81 92 LEU A O 1
ATOM 757 N N . SER A 1 93 ? -4.828 0.346 9.286 1.00 79.31 93 SER A N 1
ATOM 758 C CA . SER A 1 93 ? -4.213 -0.407 10.384 1.00 79.31 93 SER A CA 1
ATOM 759 C C . SER A 1 93 ? -4.973 -0.157 11.696 1.00 79.31 93 SER A C 1
ATOM 761 O O . SER A 1 93 ? -5.691 0.836 11.839 1.00 79.31 93 SER A O 1
ATOM 763 N N . LYS A 1 94 ? -4.825 -1.048 12.683 1.00 73.88 94 LYS A N 1
ATOM 764 C CA . LYS A 1 94 ? -5.436 -0.865 14.017 1.00 73.88 94 LYS A CA 1
ATOM 765 C C . LYS A 1 94 ? -4.954 0.401 14.723 1.00 73.88 94 LYS A C 1
ATOM 767 O O . LYS A 1 94 ? -5.702 0.978 15.510 1.00 73.88 94 LYS A O 1
ATOM 772 N N . SER A 1 95 ? -3.717 0.796 14.441 1.00 67.88 95 SER A N 1
ATOM 773 C CA . SER A 1 95 ? -3.066 1.971 15.014 1.00 67.88 95 SER A CA 1
ATOM 774 C C . SER A 1 95 ? -3.388 3.282 14.284 1.00 67.88 95 SER A C 1
ATOM 776 O O . SER A 1 95 ? -3.161 4.350 14.850 1.00 67.88 95 SER A O 1
ATOM 778 N N . GLU A 1 96 ? -3.905 3.235 13.050 1.00 69.62 96 GLU A N 1
ATOM 779 C CA . GLU A 1 96 ? -4.339 4.436 12.327 1.00 69.62 96 GLU A CA 1
ATOM 780 C C . GLU A 1 96 ? -5.628 5.010 12.947 1.00 69.62 96 GLU A C 1
ATOM 782 O O . GLU A 1 96 ? -6.510 4.283 13.421 1.00 69.62 96 GLU A O 1
ATOM 787 N N . GLU A 1 97 ? -5.757 6.343 12.932 1.00 68.75 97 GLU A N 1
ATOM 788 C CA . GLU A 1 97 ? -6.999 7.004 13.332 1.00 68.75 97 GLU A CA 1
ATOM 789 C C . GLU A 1 97 ? -8.170 6.410 12.544 1.00 68.75 97 GLU A C 1
ATOM 791 O O . GLU A 1 97 ? -8.114 6.275 11.322 1.00 68.75 97 GLU A O 1
ATOM 796 N N . SER A 1 98 ? -9.266 6.083 13.234 1.00 70.06 98 SER A N 1
ATOM 797 C CA . 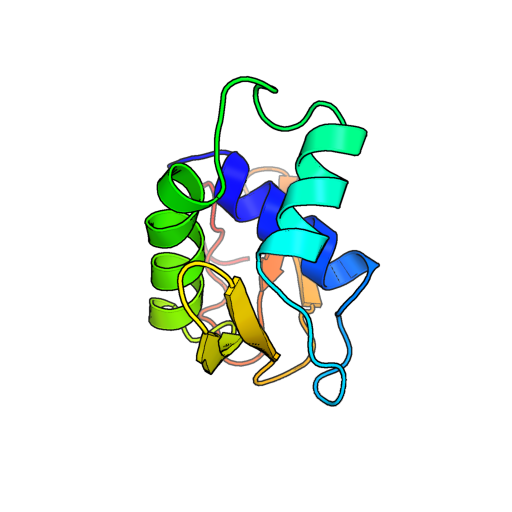SER A 1 98 ? -10.464 5.495 12.618 1.00 70.06 98 SER A CA 1
ATOM 798 C C . SER A 1 98 ? -11.277 6.528 11.826 1.00 70.06 98 SER A C 1
ATOM 800 O O . SER A 1 98 ? -12.500 6.518 11.856 1.00 70.06 98 SER A O 1
ATOM 802 N N . ASN A 1 99 ? -10.607 7.442 11.128 1.00 80.50 99 ASN A N 1
ATOM 803 C CA . ASN A 1 99 ? -11.204 8.435 10.255 1.00 80.50 99 ASN A CA 1
ATOM 804 C C . ASN A 1 99 ? -11.240 7.903 8.819 1.00 80.50 99 ASN A C 1
ATOM 806 O O . ASN A 1 99 ? -10.305 7.285 8.317 1.00 80.50 99 ASN A O 1
ATOM 810 N N . CYS A 1 100 ? -12.345 8.153 8.128 1.00 78.44 100 CYS A N 1
ATOM 811 C CA . CYS A 1 100 ? -12.538 7.735 6.753 1.00 78.44 100 CYS A CA 1
ATOM 812 C C . CYS A 1 100 ? -11.577 8.467 5.819 1.00 78.44 100 CYS A C 1
ATOM 814 O O . CYS A 1 100 ? -11.587 9.696 5.756 1.00 78.44 100 CYS A O 1
ATOM 816 N N . LEU A 1 101 ? -10.849 7.710 4.997 1.00 77.62 101 LEU A N 1
ATOM 817 C CA . LEU A 1 101 ? -9.912 8.241 4.003 1.00 77.62 101 LEU A CA 1
ATOM 818 C C . LEU A 1 101 ? -10.608 9.077 2.911 1.00 77.62 101 LEU A C 1
ATOM 820 O O . LEU A 1 101 ? -9.960 9.850 2.212 1.00 77.62 101 LEU A O 1
ATOM 824 N N . TYR A 1 102 ? -11.933 8.939 2.771 1.00 75.88 102 TYR A N 1
ATOM 825 C CA . TYR A 1 102 ? -12.734 9.627 1.753 1.00 75.88 102 TYR A CA 1
ATOM 826 C C . TYR A 1 102 ? -13.437 10.881 2.267 1.00 75.88 102 TYR A C 1
ATOM 828 O O . TYR A 1 102 ? -13.470 11.893 1.575 1.00 75.88 102 TYR A O 1
ATOM 836 N N . CYS A 1 103 ? -14.050 10.810 3.451 1.00 80.38 103 CYS A N 1
ATOM 837 C CA . CYS A 1 103 ? -14.870 11.904 3.980 1.00 80.38 103 CYS A CA 1
ATOM 838 C C . CYS A 1 103 ? -14.323 12.523 5.269 1.00 80.38 103 CYS A C 1
ATOM 840 O O . CYS A 1 103 ? -14.958 13.431 5.798 1.00 80.38 103 CYS A O 1
ATOM 842 N N . GLN A 1 104 ? -13.180 12.033 5.768 1.00 76.88 104 GLN A N 1
ATOM 843 C CA . GLN A 1 104 ? -12.519 12.482 7.002 1.00 76.88 104 GLN A CA 1
ATOM 844 C C . GLN A 1 104 ? -13.430 12.442 8.242 1.00 76.88 104 GLN A C 1
ATOM 846 O O . GLN A 1 104 ? -13.178 13.118 9.234 1.00 76.88 104 GLN A O 1
ATOM 851 N N . LYS A 1 105 ? -14.507 11.650 8.193 1.00 80.69 105 LYS A N 1
ATOM 852 C CA . LYS A 1 105 ? -15.405 11.407 9.326 1.00 80.69 105 LYS A CA 1
ATOM 853 C C . LYS A 1 105 ? -15.001 10.132 10.060 1.00 80.69 105 LYS A C 1
ATOM 855 O O . LYS A 1 105 ? -14.550 9.204 9.389 1.00 80.69 105 LYS A O 1
ATOM 860 N N . PRO A 1 106 ? -15.229 10.044 11.378 1.00 77.94 106 PRO A N 1
ATOM 861 C CA . PRO A 1 106 ? -15.017 8.808 12.121 1.00 77.94 106 PRO A CA 1
ATOM 862 C C . PRO A 1 106 ? -15.851 7.660 11.526 1.00 77.94 106 PRO A C 1
ATOM 864 O O . PRO A 1 106 ? -16.998 7.866 11.107 1.00 77.94 106 PRO A O 1
ATOM 867 N N . ILE A 1 107 ? -15.231 6.483 11.432 1.00 77.25 107 ILE A N 1
ATOM 868 C CA . ILE A 1 107 ? -15.795 5.223 10.929 1.00 77.25 107 ILE A CA 1
ATOM 869 C C . ILE A 1 107 ? -16.424 4.440 12.074 1.00 77.25 107 ILE A C 1
ATOM 871 O O . ILE A 1 107 ? -15.752 4.289 13.118 1.00 77.25 107 ILE A O 1
#

Foldseek 3Di:
DDPVLQLLLVLCLVPPLDQPDKDKLVVSVVVCVVVVVDDPPDDLVNCVVSVVVCCVQQQWHFPDDDVSITMIGGPHGWDWDQDPPPRDTGTGGPPGQCADPPPRHHD

Organism: NCBI:txid1407055

Sequence (107 aa):
MSDLSNQIRKIIFEKYNDPDTRFTNDEVFAVLQQNNLVDKSLIIDDMEPHFENLCSSGMMRNIAQNFTTQWFKLFEPLEEKKCSSCGMQNFLSKSEESNCLYCQKPI